Protein AF-A0A4P5ZEZ4-F1 (afdb_monomer)

Solvent-accessible surface area (backbone atoms only — not comparable to full-atom values): 6960 Å² tota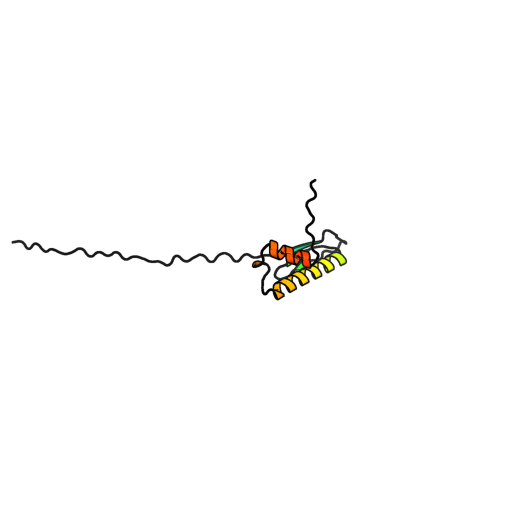l; per-residue (Å²): 140,80,85,86,80,86,74,85,81,84,84,83,80,80,80,81,80,71,80,78,78,74,75,80,75,79,81,68,82,46,70,48,79,46,74,38,86,48,72,74,85,54,90,42,77,51,76,58,98,50,33,38,35,39,36,12,27,74,67,56,34,51,55,51,51,54,43,53,50,54,49,50,52,55,31,52,76,70,74,44,54,73,54,75,51,52,74,66,60,46,47,55,48,35,46,74,66,66,49,74,79,78,74,82,72,91,123

Foldseek 3Di:
DDDPDDDDDDDPPPPPPDPPPDDPDPQDQAAAEAEAPDAPPDWDWDDDDRYIYTHHDPVRSVLVVVLVVQLVVVCVVVVHDPSRADPVNSVVSCVVSPNDDPDPDDD

Mean predicted aligned error: 13.83 Å

Secondary structure (DSSP, 8-state):
-------PPP-----------PPPPP-----EEEEE----S---EEE-SSEEEEE--HHHHHHHHHHHHHHHHHHHHTT--GGGS-HHHHHHHHHHTT-PPPP----

pLDDT: mean 75.07, std 15.63, range [37.03, 91.0]

Radius of gyration: 30.08 Å; Cα contacts (8 Å, |Δi|>4): 91; chains: 1; bounding box: 44×48×102 Å

Structure (mmCIF, N/CA/C/O backbone):
data_AF-A0A4P5ZEZ4-F1
#
_entry.id   AF-A0A4P5ZEZ4-F1
#
loop_
_atom_site.group_PDB
_atom_site.id
_atom_site.type_symbol
_atom_site.label_atom_id
_atom_site.label_alt_id
_atom_site.label_comp_id
_atom_site.label_asym_id
_atom_site.label_entity_id
_atom_site.label_seq_id
_atom_site.pdbx_PDB_ins_code
_atom_site.Cartn_x
_atom_site.Cartn_y
_atom_site.Cartn_z
_atom_site.occupancy
_atom_site.B_iso_or_equiv
_atom_site.auth_seq_id
_atom_site.auth_comp_id
_atom_site.auth_asym_id
_atom_site.auth_atom_id
_atom_site.pdbx_PDB_model_num
ATOM 1 N N . MET A 1 1 ? -23.997 27.007 88.292 1.00 43.00 1 MET A N 1
ATOM 2 C CA . MET A 1 1 ? -22.640 27.005 87.701 1.00 43.00 1 MET A CA 1
ATOM 3 C C . MET A 1 1 ? -22.320 25.536 87.471 1.00 43.00 1 MET A C 1
ATOM 5 O O . MET A 1 1 ? -22.304 24.824 88.453 1.00 43.00 1 MET A O 1
ATOM 9 N N . ILE A 1 2 ? -22.235 24.956 86.281 1.00 47.38 2 ILE A N 1
ATOM 10 C CA . ILE A 1 2 ? -21.859 25.416 84.943 1.00 47.38 2 ILE A CA 1
ATOM 11 C C . ILE A 1 2 ? -22.593 24.515 83.929 1.00 47.38 2 ILE A C 1
ATOM 13 O O . ILE A 1 2 ? -22.959 23.388 84.239 1.00 47.38 2 ILE A O 1
ATOM 17 N N . LEU A 1 3 ? -22.877 25.082 82.762 1.00 37.03 3 LEU A N 1
ATOM 18 C CA . LEU A 1 3 ? -23.671 24.540 81.666 1.00 37.03 3 LEU A CA 1
ATOM 19 C C . LEU A 1 3 ? -22.825 23.540 80.845 1.00 37.03 3 LEU A C 1
ATOM 21 O O . LEU A 1 3 ? -21.903 23.970 80.154 1.00 37.03 3 LEU A O 1
ATOM 25 N N . ASP A 1 4 ? -23.125 22.239 80.887 1.00 39.16 4 ASP A N 1
ATOM 26 C CA . ASP A 1 4 ? -22.525 21.248 79.976 1.00 39.16 4 ASP A CA 1
ATOM 27 C C . ASP A 1 4 ? -23.220 21.308 78.607 1.00 39.16 4 ASP A C 1
ATOM 29 O O . ASP A 1 4 ? -24.219 20.642 78.329 1.00 39.16 4 ASP A O 1
ATOM 33 N N . LEU A 1 5 ? -22.697 22.183 77.751 1.00 46.47 5 LEU A N 1
ATOM 34 C CA . LEU A 1 5 ? -23.130 22.365 76.372 1.00 46.47 5 LEU A CA 1
ATOM 35 C C . LEU A 1 5 ? -22.545 21.240 75.497 1.00 46.47 5 LEU A C 1
ATOM 37 O O . LEU A 1 5 ? -21.425 21.329 74.995 1.00 46.47 5 LEU A O 1
ATOM 41 N N . VAL A 1 6 ? -23.313 20.168 75.299 1.00 49.78 6 VAL A N 1
ATOM 42 C CA . VAL A 1 6 ? -23.039 19.139 74.285 1.00 49.78 6 VAL A CA 1
ATOM 43 C C . VAL A 1 6 ? -23.240 19.748 72.892 1.00 49.78 6 VAL A C 1
ATOM 45 O O . VAL A 1 6 ? -24.368 19.985 72.468 1.00 49.78 6 VAL A O 1
ATOM 48 N N . PHE A 1 7 ? -22.147 19.985 72.165 1.00 41.50 7 PHE A N 1
ATOM 49 C CA . PHE A 1 7 ? -22.167 20.324 70.738 1.00 41.50 7 PHE A CA 1
ATOM 50 C C . PHE A 1 7 ? -21.723 19.099 69.915 1.00 41.50 7 PHE A C 1
ATOM 52 O O . PHE A 1 7 ? -20.598 18.625 70.099 1.00 41.50 7 PHE A O 1
ATOM 59 N N . PRO A 1 8 ? -22.551 18.560 69.002 1.00 49.41 8 PRO A N 1
ATOM 60 C CA . PRO A 1 8 ? -22.122 17.499 68.097 1.00 49.41 8 PRO A CA 1
ATOM 61 C C . PRO A 1 8 ? -21.128 18.044 67.057 1.00 49.41 8 PRO A C 1
ATOM 63 O O . PRO A 1 8 ? -21.342 19.099 66.459 1.00 49.41 8 PRO A O 1
ATOM 66 N N . ARG A 1 9 ? -20.023 17.320 66.833 1.00 49.72 9 ARG A N 1
ATOM 67 C CA . ARG A 1 9 ? -19.022 17.656 65.805 1.00 49.72 9 ARG A CA 1
ATOM 68 C C . ARG A 1 9 ? -19.618 17.468 64.400 1.00 49.72 9 ARG A C 1
ATOM 70 O O . ARG A 1 9 ? -20.177 16.402 64.142 1.00 49.72 9 ARG A O 1
ATOM 77 N N . PRO A 1 10 ? -19.466 18.424 63.466 1.00 45.53 10 PRO A N 1
ATOM 78 C CA . PRO A 1 10 ? -19.886 18.219 62.086 1.00 45.53 10 PRO A CA 1
ATOM 79 C C . PRO A 1 10 ? -18.908 17.275 61.373 1.00 45.53 10 PRO A C 1
ATOM 81 O O . PRO A 1 10 ? -17.711 17.546 61.282 1.00 45.53 10 PRO A O 1
ATOM 84 N N . SER A 1 11 ? -19.423 16.161 60.852 1.00 50.31 11 SER A N 1
ATOM 85 C CA . SER A 1 11 ? -18.687 15.290 59.934 1.00 50.31 11 SER A CA 1
ATOM 86 C C . SER A 1 11 ? -18.708 15.914 58.536 1.00 50.31 11 SER A C 1
ATOM 88 O O . SER A 1 11 ? -19.680 15.770 57.798 1.00 50.31 11 SER A O 1
ATOM 90 N N . PHE A 1 12 ? -17.651 16.641 58.172 1.00 53.88 12 PHE A N 1
ATOM 91 C CA . PHE A 1 12 ? -17.403 17.048 56.788 1.00 53.88 12 PHE A CA 1
ATOM 92 C C . PHE A 1 12 ? -16.517 16.000 56.110 1.00 53.88 12 PHE A C 1
ATOM 94 O O . PHE A 1 12 ? -15.301 16.146 56.026 1.00 53.88 12 PHE A O 1
ATOM 101 N N . ALA A 1 13 ? -17.136 14.936 55.602 1.00 55.62 13 ALA A N 1
ATOM 102 C CA . ALA A 1 13 ? -16.523 14.089 54.586 1.00 55.62 13 ALA A CA 1
ATOM 103 C C . ALA A 1 13 ? -17.006 14.573 53.211 1.00 55.62 13 ALA A C 1
ATOM 105 O O . ALA A 1 13 ? -18.006 14.100 52.676 1.00 55.62 13 ALA A O 1
ATOM 106 N N . HIS A 1 14 ? -16.316 15.568 52.650 1.00 52.12 14 HIS A N 1
ATOM 107 C CA . HIS A 1 14 ? -16.504 15.959 51.256 1.00 52.12 14 HIS A CA 1
ATOM 108 C C . HIS A 1 14 ? -15.773 14.929 50.387 1.00 52.12 14 HIS A C 1
ATOM 110 O O . HIS A 1 14 ? -14.555 14.977 50.220 1.00 52.12 14 HIS A O 1
ATOM 116 N N . MET A 1 15 ? -16.509 13.939 49.889 1.00 48.38 15 MET A N 1
ATOM 117 C CA . MET A 1 15 ? -15.969 12.925 48.991 1.00 48.38 15 MET A CA 1
ATOM 118 C C . MET A 1 15 ? -15.782 13.564 47.606 1.00 48.38 15 MET A C 1
ATOM 120 O O . MET A 1 15 ? -16.719 13.674 46.820 1.00 48.38 15 MET A O 1
ATOM 124 N N . SER A 1 16 ? -14.568 14.054 47.335 1.00 56.66 16 SER A N 1
ATOM 125 C CA . SER A 1 16 ? -14.165 14.558 46.017 1.00 56.66 16 SER A CA 1
ATOM 126 C C . SER A 1 16 ? -14.108 13.398 45.027 1.00 56.66 16 SER A C 1
ATOM 128 O O . SER A 1 16 ? -13.101 12.701 44.910 1.00 56.66 16 SER A O 1
ATOM 130 N N . ASN A 1 17 ? -15.203 13.179 44.303 1.00 59.69 17 ASN A N 1
ATOM 131 C CA . ASN A 1 17 ? -15.225 12.279 43.160 1.00 59.69 17 ASN A CA 1
ATOM 132 C C . ASN A 1 17 ? -14.778 13.067 41.922 1.00 59.69 17 ASN A C 1
ATOM 134 O O . ASN A 1 17 ? -15.582 13.493 41.097 1.00 59.69 17 ASN A O 1
ATOM 138 N N . SER A 1 18 ? -13.473 13.320 41.820 1.00 53.19 18 SER A N 1
ATOM 139 C CA . SER A 1 18 ? -12.895 13.857 40.587 1.00 53.19 18 SER A CA 1
ATOM 140 C C . SER A 1 18 ? -12.942 12.763 39.508 1.00 53.19 18 SER A C 1
ATOM 142 O O . SER A 1 18 ? -12.319 11.714 39.705 1.00 53.19 18 SER A O 1
ATOM 144 N N . PRO A 1 19 ? -13.648 12.950 38.374 1.00 56.66 19 PRO A N 1
ATOM 145 C CA . PRO A 1 19 ? -13.612 11.987 37.283 1.00 56.66 19 PRO A CA 1
ATOM 146 C C . PRO A 1 19 ? -12.178 11.923 36.760 1.00 56.66 19 PRO A C 1
ATOM 148 O O . PRO A 1 19 ? -11.612 12.905 36.274 1.00 56.66 19 PRO A O 1
ATOM 151 N N . ARG A 1 20 ? -11.559 10.755 36.922 1.00 56.94 20 ARG A N 1
ATOM 152 C CA . ARG A 1 20 ? -10.207 10.462 36.454 1.00 56.94 20 ARG A CA 1
ATOM 153 C C . ARG A 1 20 ? -10.235 10.595 34.925 1.00 56.94 20 ARG A C 1
ATOM 155 O O . ARG A 1 20 ? -10.756 9.710 34.256 1.00 56.94 20 ARG A O 1
ATOM 162 N N . LYS A 1 21 ? -9.753 11.720 34.374 1.00 55.91 21 LYS A N 1
ATOM 163 C CA . LYS A 1 21 ? -9.633 11.922 32.920 1.00 55.91 21 LYS A CA 1
ATOM 164 C C . LYS A 1 21 ? -8.792 10.778 32.355 1.00 55.91 21 LYS A C 1
ATOM 166 O O . LYS A 1 21 ? -7.582 10.734 32.575 1.00 55.91 21 LYS A O 1
ATOM 171 N N . THR A 1 22 ? -9.435 9.840 31.669 1.00 57.75 22 THR A N 1
ATOM 172 C CA . THR A 1 22 ? -8.756 8.838 30.855 1.00 57.75 22 THR A CA 1
ATOM 173 C C . THR A 1 22 ? -7.986 9.594 29.779 1.00 57.75 22 THR A C 1
ATOM 175 O O . THR A 1 22 ? -8.538 10.428 29.060 1.00 57.75 22 THR A O 1
ATOM 178 N N . LYS A 1 23 ? -6.666 9.399 29.743 1.00 61.06 23 LYS A N 1
ATOM 179 C CA . LYS A 1 23 ? -5.826 9.991 28.702 1.00 61.06 23 LYS A CA 1
ATOM 180 C C . LYS A 1 23 ? -6.316 9.430 27.360 1.00 61.06 23 LYS A C 1
ATOM 182 O O . LYS A 1 23 ? -6.514 8.219 27.285 1.00 61.06 23 LYS A O 1
ATOM 187 N N . PRO A 1 24 ? -6.558 10.259 26.332 1.00 57.62 24 PRO A N 1
ATOM 188 C CA . PRO A 1 24 ? -6.866 9.732 25.014 1.00 57.62 24 PRO A CA 1
ATOM 189 C C . PRO A 1 24 ? -5.659 8.919 24.540 1.00 57.62 24 PRO A C 1
ATOM 191 O O . PRO A 1 24 ? -4.540 9.435 24.507 1.00 57.62 24 PRO A O 1
ATOM 194 N N . GLU A 1 25 ? -5.885 7.644 24.230 1.00 64.44 25 GLU A N 1
ATOM 195 C CA . GLU A 1 25 ? -4.863 6.775 23.651 1.00 64.44 25 GLU A CA 1
ATOM 196 C C . GLU A 1 25 ? -4.314 7.433 22.372 1.00 64.44 25 GLU A C 1
ATOM 198 O O . GLU A 1 25 ? -5.096 7.950 21.560 1.00 64.44 25 GLU A O 1
ATOM 203 N N . PRO A 1 26 ? -2.983 7.471 22.180 1.00 59.69 26 PRO A N 1
ATOM 204 C CA . PRO A 1 26 ? -2.399 8.055 20.985 1.00 59.69 26 PRO A CA 1
ATOM 205 C C . PRO A 1 26 ? -2.907 7.287 19.762 1.00 59.69 26 PRO A C 1
ATOM 207 O O . PRO A 1 26 ? -2.738 6.072 19.661 1.00 59.69 26 PRO A O 1
ATOM 210 N N . ARG A 1 27 ? -3.545 8.001 18.825 1.00 61.69 27 ARG A N 1
ATOM 211 C CA . ARG A 1 27 ? -3.986 7.423 17.550 1.00 61.69 27 ARG A CA 1
ATOM 212 C C . ARG A 1 27 ? -2.765 6.825 16.852 1.00 61.69 27 ARG A C 1
ATOM 214 O O . ARG A 1 27 ? -1.828 7.555 16.519 1.00 61.69 27 ARG A O 1
ATOM 221 N N . LYS A 1 28 ? -2.757 5.502 16.684 1.00 67.31 28 LYS A N 1
ATOM 222 C CA . LYS A 1 28 ? -1.697 4.789 15.969 1.00 67.31 28 LYS A CA 1
ATOM 223 C C . LYS A 1 28 ? -1.697 5.295 14.529 1.00 67.31 28 LYS A C 1
ATOM 225 O O . LYS A 1 28 ? -2.747 5.336 13.909 1.00 67.31 28 LYS A O 1
ATOM 230 N N . LYS A 1 29 ? -0.540 5.711 14.019 1.00 72.06 29 LYS A N 1
ATOM 231 C CA . LYS A 1 29 ? -0.362 6.032 12.598 1.00 72.06 29 LYS A CA 1
ATOM 232 C C . LYS A 1 29 ? 0.301 4.832 11.939 1.00 72.06 29 LYS A C 1
ATOM 234 O O . LYS A 1 29 ? 1.342 4.391 12.422 1.00 72.06 29 LYS A O 1
ATOM 239 N N . ALA A 1 30 ? -0.287 4.319 10.867 1.00 80.44 30 ALA A N 1
ATOM 240 C CA . ALA A 1 30 ? 0.293 3.249 10.064 1.00 80.44 30 ALA A CA 1
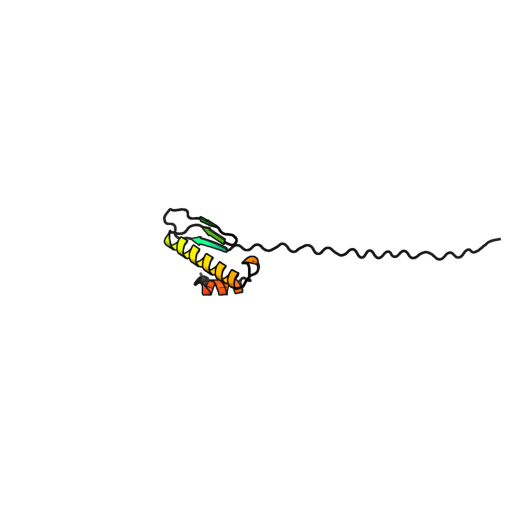ATOM 241 C C . ALA A 1 30 ? 0.640 3.786 8.674 1.00 80.44 30 ALA A C 1
ATOM 243 O O . ALA A 1 30 ? -0.140 4.527 8.083 1.00 80.44 30 ALA A O 1
ATOM 244 N N . VAL A 1 31 ? 1.814 3.418 8.159 1.00 83.88 31 VAL A N 1
ATOM 245 C CA . VAL A 1 31 ? 2.272 3.792 6.815 1.00 83.88 31 VAL A CA 1
ATOM 246 C C . VAL A 1 31 ? 2.867 2.560 6.149 1.00 83.88 31 VAL A C 1
ATOM 248 O O . VAL A 1 31 ? 3.703 1.879 6.740 1.00 83.88 31 VAL A O 1
ATOM 251 N N . MET A 1 32 ? 2.453 2.284 4.915 1.00 86.38 32 MET A N 1
ATOM 252 C CA . MET A 1 32 ? 3.018 1.225 4.087 1.00 86.38 32 MET A CA 1
ATOM 253 C C . MET A 1 32 ? 4.219 1.752 3.298 1.00 86.38 32 MET A C 1
ATOM 255 O O . MET A 1 32 ? 4.092 2.680 2.503 1.00 86.38 32 MET A O 1
ATOM 259 N N . LEU A 1 33 ? 5.388 1.150 3.493 1.00 87.38 33 LEU A N 1
ATOM 260 C CA . LEU A 1 33 ? 6.605 1.518 2.775 1.00 87.38 33 LEU A CA 1
ATOM 261 C C . LEU A 1 33 ? 6.913 0.474 1.696 1.00 87.38 33 LEU A C 1
ATOM 263 O O . LEU A 1 33 ? 7.050 -0.707 2.006 1.00 87.38 33 LEU A O 1
ATOM 267 N N . GLY A 1 34 ? 7.049 0.907 0.445 1.00 86.19 34 GLY A N 1
ATOM 268 C CA . GLY A 1 34 ? 7.564 0.093 -0.653 1.00 86.19 34 GLY A CA 1
ATOM 269 C C . GLY A 1 34 ? 8.932 0.597 -1.095 1.00 86.19 34 GLY A C 1
ATOM 270 O O . GLY A 1 34 ? 9.114 1.788 -1.348 1.00 86.19 34 GLY A O 1
ATOM 271 N N . VAL A 1 35 ? 9.901 -0.310 -1.173 1.00 87.25 35 VAL A N 1
ATOM 272 C CA . VAL A 1 35 ? 11.266 0.002 -1.600 1.00 87.25 35 VAL A CA 1
ATOM 273 C C . VAL A 1 35 ? 11.587 -0.832 -2.830 1.00 87.25 35 VAL A C 1
ATOM 275 O O . VAL A 1 35 ? 11.622 -2.059 -2.759 1.00 87.25 35 VAL A O 1
ATOM 278 N N . GLY A 1 36 ? 11.818 -0.163 -3.956 1.00 85.44 36 GLY A N 1
ATOM 279 C CA . GLY A 1 36 ? 12.309 -0.810 -5.165 1.00 85.44 36 GLY A CA 1
ATOM 280 C C . GLY A 1 36 ? 13.814 -1.015 -5.053 1.00 85.44 36 GLY A C 1
ATOM 281 O O . GLY A 1 36 ? 14.566 -0.042 -4.978 1.00 85.44 36 GLY A O 1
ATOM 282 N N . LEU A 1 37 ? 14.241 -2.277 -4.998 1.00 85.25 37 LEU A N 1
ATOM 283 C CA . LEU A 1 37 ? 15.656 -2.654 -4.913 1.00 85.25 37 LEU A CA 1
ATOM 284 C C . LEU A 1 37 ? 16.338 -2.704 -6.286 1.00 85.25 37 LEU A C 1
ATOM 286 O O . LEU A 1 37 ? 17.565 -2.726 -6.352 1.00 85.25 37 LEU A O 1
ATOM 290 N N . ASP A 1 38 ? 15.566 -2.699 -7.374 1.00 82.75 38 ASP A N 1
ATOM 291 C CA . ASP A 1 38 ? 16.106 -2.507 -8.711 1.00 82.75 38 ASP A CA 1
ATOM 292 C C . ASP A 1 38 ? 16.255 -1.004 -8.990 1.00 82.75 38 ASP A C 1
ATOM 294 O O . ASP A 1 38 ? 15.371 -0.193 -8.726 1.00 82.75 38 ASP A O 1
ATOM 298 N N . SER A 1 39 ? 17.422 -0.593 -9.472 1.00 76.31 39 SER A N 1
ATOM 299 C CA . SER A 1 39 ? 17.686 0.804 -9.810 1.00 76.31 39 SER A CA 1
ATOM 300 C C . SER A 1 39 ? 18.178 0.862 -11.242 1.00 76.31 39 SER A C 1
ATOM 302 O O . SER A 1 39 ? 19.182 0.247 -11.585 1.00 76.31 39 SER A O 1
ATOM 304 N N . ASP A 1 40 ? 17.468 1.616 -12.074 1.00 80.56 40 ASP A N 1
ATOM 305 C CA . ASP A 1 40 ? 17.864 1.944 -13.446 1.00 80.56 40 ASP A CA 1
ATOM 306 C C . ASP A 1 40 ? 18.695 3.240 -13.508 1.00 80.56 40 ASP A C 1
ATOM 308 O O . ASP A 1 40 ? 18.910 3.798 -14.580 1.00 80.56 40 ASP A O 1
ATOM 312 N N . GLY A 1 41 ? 19.151 3.746 -12.356 1.00 77.44 41 GLY A N 1
ATOM 313 C CA . GLY A 1 41 ? 19.850 5.026 -12.242 1.00 77.44 41 GLY A CA 1
ATOM 314 C C . GLY A 1 41 ? 18.924 6.230 -12.045 1.00 77.44 41 GLY A C 1
ATOM 315 O O . GLY A 1 41 ? 19.415 7.339 -11.828 1.00 77.44 41 GLY A O 1
ATOM 316 N N . HIS A 1 42 ? 17.599 6.043 -12.044 1.00 81.75 42 HIS A N 1
ATOM 317 C CA . HIS A 1 42 ? 16.645 7.114 -11.768 1.00 81.75 42 HIS A CA 1
ATOM 318 C C . HIS A 1 42 ? 16.057 7.016 -10.359 1.00 81.75 42 HIS A C 1
ATOM 320 O O . HIS A 1 42 ? 15.572 5.977 -9.915 1.00 81.75 42 HIS A O 1
ATOM 326 N N . LYS A 1 43 ? 16.035 8.150 -9.651 1.00 79.38 43 LYS A N 1
ATOM 327 C CA . LYS A 1 43 ? 15.376 8.255 -8.348 1.00 79.38 43 LYS A CA 1
ATOM 328 C C . LYS A 1 43 ? 13.884 8.514 -8.547 1.00 79.38 43 LYS A C 1
ATOM 330 O O . LYS A 1 43 ? 13.496 9.611 -8.941 1.00 79.38 43 LYS A O 1
ATOM 335 N N . ARG A 1 44 ? 13.053 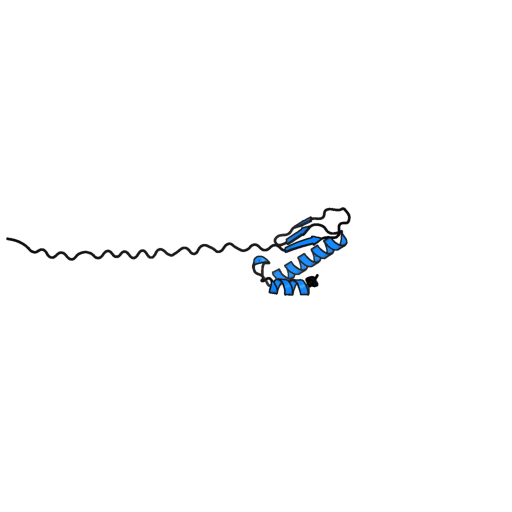7.521 -8.231 1.00 84.19 44 ARG A N 1
ATOM 336 C CA . ARG A 1 44 ? 11.587 7.647 -8.210 1.00 84.19 44 ARG A CA 1
ATOM 337 C C . ARG A 1 44 ? 11.083 7.649 -6.777 1.00 84.19 44 ARG A C 1
ATOM 339 O O . ARG A 1 44 ? 11.546 6.860 -5.956 1.00 84.19 44 ARG A O 1
ATOM 346 N N . VAL A 1 45 ? 10.172 8.562 -6.464 1.00 87.56 45 VAL A N 1
ATOM 347 C CA . VAL A 1 45 ? 9.550 8.664 -5.141 1.00 87.56 45 VAL A CA 1
ATOM 348 C C . VAL A 1 45 ? 8.080 9.002 -5.335 1.00 87.56 45 VAL A C 1
ATOM 350 O O . VAL A 1 45 ? 7.769 10.003 -5.973 1.00 87.56 45 VAL A O 1
ATOM 353 N N . THR A 1 46 ? 7.204 8.187 -4.755 1.00 88.56 46 THR A N 1
ATOM 354 C CA . THR A 1 46 ? 5.750 8.371 -4.798 1.00 88.56 46 THR A CA 1
ATOM 355 C C . THR A 1 46 ? 5.207 8.249 -3.382 1.00 88.56 46 THR A C 1
ATOM 357 O O . THR A 1 46 ? 5.335 7.203 -2.756 1.00 88.56 46 THR A O 1
ATOM 360 N N . THR A 1 47 ? 4.615 9.311 -2.842 1.00 87.75 47 THR A N 1
ATOM 361 C CA . THR A 1 47 ? 4.050 9.325 -1.481 1.00 87.75 47 THR A CA 1
ATOM 362 C C . THR A 1 47 ? 2.547 9.548 -1.519 1.00 87.75 47 THR A C 1
ATOM 364 O O . THR A 1 47 ? 2.055 10.318 -2.339 1.00 87.75 47 THR A O 1
ATOM 367 N N . GLY A 1 48 ? 1.830 8.912 -0.600 1.00 83.75 48 GLY A N 1
ATOM 368 C CA . GLY A 1 48 ? 0.395 9.076 -0.398 1.00 83.75 48 GLY A CA 1
ATOM 369 C C . GLY A 1 48 ? 0.046 9.217 1.081 1.00 83.75 48 GLY A C 1
ATOM 370 O O . GLY A 1 48 ? 0.926 9.312 1.932 1.00 83.75 48 GLY A O 1
ATOM 371 N N . GLU A 1 49 ? -1.250 9.223 1.399 1.00 81.06 49 GLU A N 1
ATOM 372 C CA . GLU A 1 49 ? -1.728 9.457 2.771 1.00 81.06 49 GLU A CA 1
ATOM 373 C C . GLU A 1 49 ? -1.255 8.377 3.758 1.00 81.06 49 GLU A C 1
ATOM 375 O O . GLU A 1 49 ? -0.853 8.690 4.875 1.00 81.06 49 GLU A O 1
ATOM 380 N N . ASN A 1 50 ? -1.256 7.112 3.325 1.00 84.38 50 ASN A N 1
ATOM 381 C CA . ASN A 1 50 ? -0.888 5.954 4.147 1.00 84.38 50 ASN A CA 1
ATOM 382 C C . ASN A 1 50 ? 0.225 5.110 3.509 1.00 84.38 50 ASN A C 1
ATOM 384 O O . ASN A 1 50 ? 0.390 3.940 3.853 1.00 84.38 50 ASN A O 1
ATOM 388 N N . PHE A 1 51 ? 0.980 5.665 2.555 1.00 88.81 51 PHE A N 1
ATOM 389 C CA . PHE A 1 51 ? 2.060 4.931 1.901 1.00 88.81 51 PHE A CA 1
ATOM 390 C C . PHE A 1 51 ? 3.198 5.816 1.394 1.00 88.81 51 PHE A C 1
ATOM 392 O O . PHE A 1 51 ? 3.016 6.993 1.094 1.00 88.81 51 PHE A O 1
ATOM 399 N N . ALA A 1 52 ? 4.369 5.213 1.226 1.00 89.62 52 ALA A N 1
ATOM 400 C CA . ALA A 1 52 ? 5.505 5.804 0.540 1.00 89.62 52 ALA A CA 1
ATOM 401 C C . ALA A 1 52 ? 6.205 4.734 -0.303 1.00 89.62 52 ALA A C 1
ATOM 403 O O . ALA A 1 52 ? 6.482 3.643 0.180 1.00 89.62 52 ALA A O 1
ATOM 404 N N . LEU A 1 53 ? 6.492 5.048 -1.560 1.00 90.06 53 LEU A N 1
ATOM 405 C CA . LEU A 1 53 ? 7.225 4.217 -2.504 1.00 90.06 53 LEU A CA 1
ATOM 406 C C . LEU A 1 53 ? 8.515 4.929 -2.882 1.00 90.06 53 LEU A C 1
ATOM 408 O O . LEU A 1 53 ? 8.487 6.087 -3.302 1.00 90.06 53 LEU A O 1
ATOM 412 N N . VAL A 1 54 ? 9.643 4.247 -2.735 1.00 89.44 54 VAL A N 1
ATOM 413 C CA . VAL A 1 54 ? 10.969 4.818 -2.978 1.00 89.44 54 VAL A CA 1
ATOM 414 C C . VAL A 1 54 ? 11.781 3.867 -3.843 1.00 89.44 54 VAL A C 1
ATOM 416 O O . VAL A 1 54 ? 11.911 2.688 -3.530 1.00 89.44 54 VAL A O 1
ATOM 419 N N . GLY A 1 55 ? 12.370 4.395 -4.910 1.00 87.88 55 GLY A N 1
ATOM 420 C CA . GLY A 1 55 ? 13.199 3.624 -5.829 1.00 87.88 55 GLY A CA 1
ATOM 421 C C . GLY A 1 55 ? 12.387 2.733 -6.765 1.00 87.88 55 GLY A C 1
ATOM 422 O O . GLY A 1 55 ? 11.171 2.897 -6.919 1.00 87.88 55 GLY A O 1
ATOM 423 N N . GLY A 1 56 ? 13.093 1.809 -7.404 1.00 86.31 56 GLY A N 1
ATOM 424 C CA . GLY A 1 56 ? 12.566 0.952 -8.453 1.00 86.31 56 GLY A CA 1
ATOM 425 C C . GLY A 1 56 ? 12.946 1.434 -9.851 1.00 86.31 56 GLY A C 1
ATOM 426 O O . GLY A 1 56 ? 12.937 2.644 -10.129 1.00 86.31 56 GLY A O 1
ATOM 427 N N . SER A 1 57 ? 13.203 0.491 -10.759 1.00 87.94 57 SER A N 1
ATOM 428 C CA . SER A 1 57 ? 13.141 0.765 -12.198 1.00 87.94 57 SER A CA 1
ATOM 429 C C . SER A 1 57 ? 11.734 1.244 -12.575 1.00 87.94 57 SER A C 1
ATOM 431 O O . SER A 1 57 ? 10.799 1.132 -11.780 1.00 87.94 57 SER A O 1
ATOM 433 N N . LYS A 1 58 ? 11.550 1.809 -13.775 1.00 86.75 58 LYS A N 1
ATOM 434 C CA . LYS A 1 58 ? 10.224 2.288 -14.207 1.00 86.75 58 LYS A CA 1
ATOM 435 C C . LYS A 1 58 ? 9.134 1.220 -14.034 1.00 86.75 58 LYS A C 1
ATOM 437 O O . LYS A 1 58 ? 8.107 1.507 -13.427 1.00 86.75 58 LYS A O 1
ATOM 442 N N . ASP A 1 59 ? 9.395 0.009 -14.517 1.00 87.62 59 ASP A N 1
ATOM 443 C CA . ASP A 1 59 ? 8.435 -1.096 -14.494 1.00 87.62 59 ASP A CA 1
ATOM 444 C C . ASP A 1 59 ? 8.121 -1.535 -13.054 1.00 87.62 59 ASP A C 1
ATOM 446 O O . ASP A 1 59 ? 6.962 -1.568 -12.643 1.00 87.62 59 ASP A O 1
ATOM 450 N N . THR A 1 60 ? 9.150 -1.735 -12.224 1.00 87.56 60 THR A N 1
ATOM 451 C CA . THR A 1 60 ? 8.965 -2.104 -10.812 1.00 87.56 60 THR A CA 1
ATOM 452 C C . THR A 1 60 ? 8.257 -1.011 -10.014 1.00 87.56 60 THR A C 1
ATOM 454 O O . THR A 1 60 ? 7.401 -1.303 -9.178 1.00 87.56 60 THR A O 1
ATOM 457 N N . HIS A 1 61 ? 8.570 0.260 -10.268 1.00 88.12 61 HIS A N 1
ATOM 458 C CA . HIS A 1 61 ? 7.912 1.381 -9.606 1.00 88.12 61 HIS A CA 1
ATOM 459 C C . HIS A 1 61 ? 6.423 1.469 -9.968 1.00 88.12 61 HIS A C 1
ATOM 461 O O . HIS A 1 61 ? 5.584 1.693 -9.089 1.00 88.12 61 HIS A O 1
ATOM 467 N N . GLU A 1 62 ? 6.084 1.261 -11.241 1.00 89.00 62 GLU A N 1
ATOM 468 C CA . GLU A 1 62 ? 4.698 1.211 -11.716 1.00 89.00 62 GLU A CA 1
ATOM 469 C C . GLU A 1 62 ? 3.943 0.032 -11.084 1.00 89.00 62 GLU A C 1
ATOM 471 O O . GLU A 1 62 ? 2.874 0.239 -10.506 1.00 89.00 62 GLU A O 1
ATOM 476 N N . GLN A 1 63 ? 4.538 -1.166 -11.053 1.00 89.19 63 GLN A N 1
ATOM 477 C CA . GLN A 1 63 ? 3.947 -2.335 -10.389 1.00 89.19 63 GLN A CA 1
ATOM 478 C C . GLN A 1 63 ? 3.730 -2.118 -8.882 1.00 89.19 63 GLN A C 1
ATOM 480 O O . GLN A 1 63 ? 2.699 -2.516 -8.332 1.00 89.19 63 GLN A O 1
ATOM 485 N N . MET A 1 64 ? 4.686 -1.491 -8.184 1.00 89.19 64 MET A N 1
ATOM 486 C CA . MET A 1 64 ? 4.520 -1.140 -6.769 1.00 89.19 64 MET A CA 1
ATOM 487 C C . MET A 1 64 ? 3.362 -0.161 -6.580 1.00 89.19 64 MET A C 1
ATOM 489 O O . MET A 1 64 ? 2.531 -0.357 -5.694 1.00 89.19 64 MET A O 1
ATOM 493 N N . THR A 1 65 ? 3.278 0.862 -7.428 1.00 90.12 65 THR A N 1
ATOM 494 C CA . THR A 1 65 ? 2.217 1.875 -7.371 1.00 90.12 65 THR A CA 1
ATOM 495 C C . THR A 1 65 ? 0.843 1.245 -7.567 1.00 90.12 65 THR A C 1
ATOM 497 O O . THR A 1 65 ? -0.060 1.477 -6.763 1.00 90.12 65 THR A O 1
ATOM 500 N N . GLU A 1 66 ? 0.699 0.374 -8.565 1.00 91.00 66 GLU A N 1
ATOM 501 C CA . GLU A 1 66 ? -0.546 -0.346 -8.827 1.00 91.00 66 GLU A CA 1
ATOM 502 C C . GLU A 1 66 ? -0.981 -1.198 -7.621 1.00 91.00 66 GLU A C 1
ATOM 504 O O . 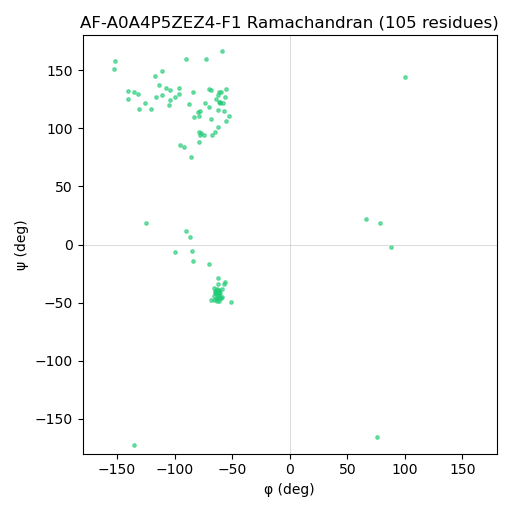GLU A 1 66 ? -2.142 -1.153 -7.207 1.00 91.00 66 GLU A O 1
ATOM 509 N N . LYS A 1 67 ? -0.053 -1.942 -7.003 1.00 90.19 67 LYS A N 1
ATOM 510 C CA . LYS A 1 67 ? -0.356 -2.765 -5.819 1.00 90.19 67 LYS A CA 1
ATOM 511 C C . LYS A 1 67 ? -0.813 -1.921 -4.637 1.00 90.19 67 LYS A C 1
ATOM 513 O O . LYS A 1 67 ? -1.773 -2.284 -3.961 1.00 90.19 67 LYS A O 1
ATOM 518 N N . VAL A 1 68 ? -0.158 -0.789 -4.397 1.00 88.81 68 VAL A N 1
ATOM 519 C CA . VAL A 1 68 ? -0.522 0.116 -3.303 1.00 88.81 68 VAL A CA 1
ATOM 520 C C . VAL A 1 68 ? -1.906 0.727 -3.502 1.00 88.81 68 VAL A C 1
ATOM 522 O O . VAL A 1 68 ? -2.674 0.823 -2.541 1.00 88.81 68 VAL A O 1
ATOM 525 N N . ILE A 1 69 ? -2.252 1.100 -4.735 1.00 89.62 69 ILE A N 1
ATOM 526 C CA . ILE A 1 69 ? -3.593 1.593 -5.064 1.00 89.62 69 ILE A CA 1
ATOM 527 C C . ILE A 1 69 ? -4.634 0.507 -4.772 1.00 89.62 69 ILE A C 1
ATOM 529 O O . ILE A 1 69 ? -5.572 0.767 -4.022 1.00 89.62 69 ILE A O 1
ATOM 533 N N . LYS A 1 70 ? -4.417 -0.730 -5.237 1.00 91.00 70 LYS A N 1
ATOM 534 C CA . LYS A 1 70 ? -5.332 -1.859 -4.983 1.00 91.00 70 LYS A CA 1
ATOM 535 C C . LYS A 1 70 ? -5.527 -2.152 -3.494 1.00 91.00 70 LYS A C 1
ATOM 537 O O . LYS A 1 70 ? -6.633 -2.476 -3.068 1.00 91.00 70 LYS A O 1
ATOM 542 N N . ILE A 1 71 ? -4.472 -2.035 -2.684 1.00 88.88 71 ILE A N 1
ATOM 543 C CA . ILE A 1 71 ? -4.575 -2.189 -1.224 1.00 88.88 71 ILE A CA 1
ATOM 544 C C . ILE A 1 71 ? -5.475 -1.097 -0.644 1.00 88.88 71 ILE A C 1
ATOM 546 O O . ILE A 1 71 ? -6.400 -1.410 0.104 1.00 88.88 71 ILE A O 1
ATOM 550 N N . ASN A 1 72 ? -5.253 0.167 -1.013 1.00 87.31 72 ASN A N 1
ATOM 551 C CA . ASN A 1 72 ? -6.095 1.270 -0.546 1.00 87.31 72 ASN A CA 1
ATOM 552 C C . ASN A 1 72 ? -7.554 1.119 -0.994 1.00 87.31 72 ASN A C 1
ATOM 554 O O . ASN A 1 72 ? -8.451 1.381 -0.200 1.00 87.31 72 ASN A O 1
ATOM 558 N N . GLU A 1 73 ? -7.809 0.651 -2.216 1.00 89.75 73 GLU A N 1
ATOM 559 C CA . GLU A 1 73 ? -9.165 0.363 -2.695 1.00 89.75 73 GLU A CA 1
ATOM 560 C C . GLU A 1 73 ? -9.850 -0.720 -1.854 1.00 89.75 73 GLU A C 1
ATOM 562 O O . GLU A 1 73 ? -11.003 -0.550 -1.460 1.00 89.75 73 GLU A O 1
ATOM 567 N N . GLN A 1 74 ? -9.148 -1.808 -1.512 1.00 88.94 74 GLN A N 1
ATOM 568 C CA . GLN A 1 74 ? -9.701 -2.854 -0.644 1.00 88.94 74 GLN A CA 1
ATOM 569 C C . GLN A 1 74 ? -9.965 -2.358 0.782 1.00 88.94 74 GLN A C 1
ATOM 571 O O . GLN A 1 74 ? -10.968 -2.741 1.388 1.00 88.94 74 GLN A O 1
ATOM 576 N N . LEU A 1 75 ? -9.088 -1.506 1.316 1.00 87.31 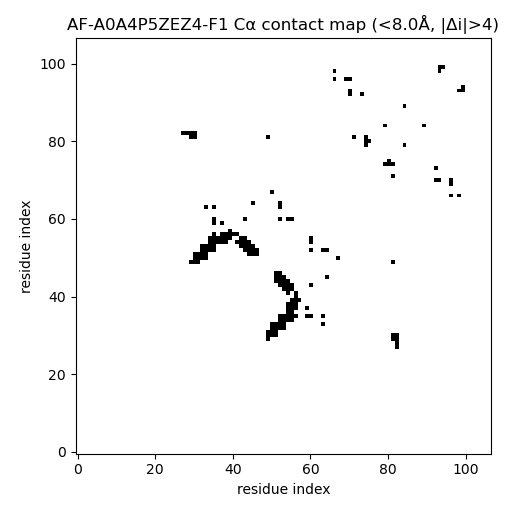75 LEU A N 1
ATOM 577 C CA . LEU A 1 75 ? -9.273 -0.866 2.618 1.00 87.31 75 LEU A CA 1
ATOM 578 C C . LEU A 1 75 ? -10.488 0.067 2.612 1.00 87.31 75 LEU A C 1
ATOM 580 O O . LEU A 1 75 ? -11.358 -0.041 3.478 1.00 87.31 75 LEU A O 1
ATOM 584 N N . HIS A 1 76 ? -10.603 0.901 1.580 1.00 86.88 76 HIS A N 1
ATOM 585 C CA . HIS A 1 76 ? -11.723 1.816 1.398 1.00 86.88 76 HIS A CA 1
ATOM 586 C C . HIS A 1 76 ? -13.047 1.067 1.189 1.00 86.88 76 HIS A C 1
ATOM 588 O O . HIS A 1 76 ? -14.055 1.425 1.791 1.00 86.88 76 HIS A O 1
ATOM 594 N N . ALA A 1 77 ? -13.051 -0.026 0.418 1.00 88.25 77 ALA A N 1
ATOM 595 C CA . ALA A 1 77 ? -14.222 -0.888 0.238 1.00 88.25 77 ALA A CA 1
ATOM 596 C C . ALA A 1 77 ? -14.691 -1.537 1.553 1.00 88.25 77 ALA A C 1
ATOM 598 O O . ALA A 1 77 ? -15.877 -1.808 1.726 1.00 88.25 77 ALA A O 1
ATOM 599 N N . LYS A 1 78 ? -13.769 -1.770 2.494 1.00 85.25 78 LYS A N 1
ATOM 600 C CA . LYS A 1 78 ? -14.068 -2.244 3.853 1.00 85.25 78 LYS A CA 1
ATOM 601 C C . LYS A 1 78 ? -14.427 -1.110 4.823 1.00 85.25 78 LYS A C 1
ATOM 603 O O . LYS A 1 78 ? -14.781 -1.403 5.961 1.00 85.25 78 LYS A O 1
ATOM 608 N N . GLY A 1 79 ? -14.318 0.152 4.401 1.00 84.94 79 GLY A N 1
ATOM 609 C CA . GLY A 1 79 ? -14.533 1.327 5.245 1.00 84.94 79 GLY A CA 1
ATOM 610 C C . GLY A 1 79 ? -13.496 1.489 6.360 1.00 84.94 79 GLY A C 1
ATOM 611 O O . GLY A 1 79 ? -13.798 2.134 7.358 1.00 84.94 79 GLY A O 1
ATOM 612 N N . LYS A 1 80 ? -12.306 0.885 6.216 1.00 84.94 80 LYS A N 1
ATOM 613 C CA . LYS A 1 80 ? -11.227 0.944 7.212 1.00 84.94 80 LYS A CA 1
ATOM 614 C C . LYS A 1 80 ? -10.045 1.758 6.697 1.00 84.94 80 LYS A C 1
ATOM 616 O O . LYS A 1 80 ? -9.734 1.741 5.506 1.00 84.94 80 LYS A O 1
ATOM 621 N N . ARG A 1 81 ? -9.326 2.407 7.609 1.00 84.88 81 ARG A N 1
ATOM 622 C CA . ARG A 1 81 ? -8.010 3.008 7.337 1.00 84.88 81 ARG A CA 1
ATOM 623 C C . ARG A 1 81 ? -6.894 2.001 7.616 1.00 84.88 81 ARG A C 1
ATOM 625 O O . ARG A 1 81 ? -7.076 1.074 8.398 1.00 84.88 81 ARG A O 1
ATOM 632 N N . LEU A 1 82 ? -5.708 2.213 7.038 1.00 84.19 82 LEU A N 1
ATOM 633 C CA . LEU A 1 82 ? -4.540 1.346 7.276 1.00 84.19 82 LEU A CA 1
ATOM 634 C C . LEU A 1 82 ? -4.180 1.242 8.773 1.00 84.19 82 LEU A C 1
ATOM 636 O O . LEU A 1 82 ? -3.737 0.200 9.235 1.00 84.19 82 LEU A O 1
ATOM 640 N N . GLU A 1 83 ? -4.411 2.311 9.538 1.00 82.44 83 GLU A N 1
ATOM 641 C CA . GLU A 1 83 ? -4.205 2.365 10.993 1.00 82.44 83 GLU A CA 1
ATOM 642 C C . GLU A 1 83 ? -5.199 1.530 11.821 1.00 82.44 83 GLU A C 1
ATOM 644 O O . GLU A 1 83 ? -4.934 1.242 12.988 1.00 82.44 83 GLU A O 1
ATOM 649 N N . GLU A 1 84 ? -6.326 1.133 11.228 1.00 82.12 84 GLU A N 1
ATOM 650 C CA . GLU A 1 84 ? -7.393 0.356 11.874 1.00 82.12 84 GLU A CA 1
ATOM 651 C C . GLU A 1 84 ? -7.316 -1.140 11.537 1.00 82.12 84 GLU A C 1
ATOM 653 O O . GLU A 1 84 ? -8.080 -1.942 12.076 1.00 82.12 84 GLU A O 1
ATOM 658 N N . VAL A 1 85 ? -6.418 -1.515 10.626 1.00 84.06 85 VAL A N 1
ATOM 659 C CA . VAL A 1 85 ? -6.279 -2.875 10.101 1.00 84.06 85 VAL A CA 1
ATOM 660 C C . VAL A 1 85 ? -5.183 -3.597 10.875 1.00 84.06 85 VAL A C 1
ATOM 662 O O . VAL A 1 85 ? -4.112 -3.041 11.128 1.00 84.06 85 VAL A O 1
ATOM 665 N N . SER A 1 86 ? -5.445 -4.840 11.282 1.00 82.81 86 SER A N 1
ATOM 666 C CA . SER A 1 86 ? -4.421 -5.670 11.925 1.00 82.81 86 SER A CA 1
ATOM 667 C C . SER A 1 86 ? -3.388 -6.150 10.901 1.00 82.81 86 SER A C 1
ATOM 669 O O . SER A 1 86 ? -3.664 -6.213 9.704 1.00 82.81 86 SER A O 1
ATOM 671 N N . SER A 1 87 ? -2.194 -6.541 11.353 1.00 81.06 87 SER A N 1
ATOM 672 C CA . SER A 1 87 ? -1.175 -7.098 10.452 1.00 81.06 87 SER A CA 1
ATOM 673 C C . SER A 1 87 ? -1.671 -8.332 9.686 1.00 81.06 87 SER A C 1
ATOM 675 O O . SER A 1 87 ? -1.298 -8.506 8.533 1.00 81.06 87 SER A O 1
ATOM 677 N N . GLU A 1 88 ? -2.528 -9.153 10.299 1.00 84.31 88 GLU A N 1
ATOM 678 C CA . GLU A 1 88 ? -3.140 -10.337 9.674 1.00 84.31 88 GLU A CA 1
ATOM 679 C C . GLU A 1 88 ? -4.125 -9.944 8.567 1.00 84.31 88 GLU A C 1
ATOM 681 O O . GLU A 1 88 ? -4.036 -10.437 7.447 1.00 84.31 88 GLU A O 1
ATOM 686 N N . GLU A 1 89 ? -5.021 -8.990 8.842 1.00 83.19 89 GLU A N 1
ATOM 687 C CA . GLU A 1 89 ? -5.952 -8.480 7.831 1.00 83.19 89 GLU A CA 1
ATOM 688 C C . GLU A 1 89 ? -5.205 -7.799 6.675 1.00 83.19 89 GLU A C 1
ATOM 690 O O . GLU A 1 89 ? -5.594 -7.925 5.511 1.00 83.19 89 GLU A O 1
ATOM 695 N N . PHE A 1 90 ? -4.128 -7.075 6.988 1.00 85.44 90 PHE A N 1
ATOM 696 C CA . PHE A 1 90 ? -3.259 -6.483 5.982 1.00 85.44 90 PHE A CA 1
ATOM 697 C C . PHE A 1 90 ? -2.568 -7.562 5.149 1.00 85.44 90 PHE A C 1
ATOM 699 O O . PHE A 1 90 ? -2.517 -7.428 3.930 1.00 85.44 90 PHE A O 1
ATOM 706 N N . ASP A 1 91 ? -2.089 -8.643 5.766 1.00 84.00 91 ASP A N 1
ATOM 707 C CA . ASP A 1 91 ? -1.486 -9.765 5.049 1.00 84.00 91 ASP A CA 1
ATOM 708 C C . ASP A 1 91 ? -2.476 -10.450 4.116 1.00 84.00 91 ASP A C 1
ATOM 710 O O . ASP A 1 91 ? -2.111 -10.768 2.986 1.00 84.00 91 ASP A O 1
ATOM 714 N N . ASP A 1 92 ? -3.726 -10.635 4.528 1.00 86.50 92 ASP A N 1
ATOM 715 C CA . ASP A 1 92 ? -4.765 -11.197 3.665 1.00 86.50 92 ASP A CA 1
ATOM 716 C C . ASP A 1 92 ? -5.026 -10.305 2.443 1.00 86.50 92 ASP A C 1
ATOM 718 O O . ASP A 1 92 ? -5.168 -10.789 1.315 1.00 86.50 92 ASP A O 1
ATOM 722 N N . ILE A 1 93 ? -5.074 -8.985 2.649 1.00 86.50 93 ILE A N 1
ATOM 723 C CA . ILE A 1 93 ? -5.218 -7.995 1.573 1.00 86.50 93 ILE A CA 1
ATOM 724 C C . ILE A 1 93 ? -3.978 -8.009 0.667 1.00 86.50 93 ILE A C 1
ATOM 726 O O . ILE A 1 93 ? -4.108 -8.034 -0.558 1.00 86.50 93 ILE A O 1
ATOM 730 N N . ALA A 1 94 ? -2.780 -8.058 1.250 1.00 85.25 94 ALA A N 1
ATOM 731 C CA . ALA A 1 94 ? -1.508 -8.129 0.543 1.00 85.25 94 ALA A CA 1
ATOM 732 C C . ALA A 1 94 ? -1.428 -9.392 -0.335 1.00 85.25 94 ALA A C 1
ATOM 734 O O . ALA A 1 94 ? -1.116 -9.301 -1.525 1.00 85.25 94 ALA A O 1
ATOM 735 N N . HIS A 1 95 ? -1.808 -10.555 0.199 1.00 85.19 95 HIS A N 1
ATOM 736 C CA . HIS A 1 95 ? -1.875 -11.805 -0.559 1.00 85.19 95 HIS A CA 1
ATOM 737 C C . HIS A 1 95 ? -2.873 -11.717 -1.717 1.00 85.19 95 HIS A C 1
ATOM 739 O O . HIS A 1 95 ? -2.564 -12.171 -2.820 1.00 85.19 95 HIS A O 1
ATOM 745 N N . LYS A 1 96 ? -4.036 -11.080 -1.515 1.00 84.25 96 LYS A N 1
ATOM 746 C CA . LYS A 1 96 ? -5.028 -10.865 -2.585 1.00 84.25 96 LYS A CA 1
ATOM 747 C C . LYS A 1 96 ? -4.506 -9.998 -3.724 1.00 84.25 96 LYS A C 1
ATOM 749 O O . LYS A 1 96 ? -4.876 -10.235 -4.870 1.00 84.25 96 LYS A O 1
ATOM 754 N N . VAL A 1 97 ? -3.655 -9.014 -3.435 1.00 82.12 97 VAL A N 1
ATOM 755 C CA . VAL A 1 97 ? -3.018 -8.180 -4.471 1.00 82.12 97 VAL A CA 1
ATOM 756 C C . VAL A 1 97 ? -1.722 -8.790 -5.024 1.00 82.12 97 VAL A C 1
ATOM 758 O O . VAL A 1 97 ? -1.025 -8.156 -5.816 1.00 82.12 97 VAL A O 1
ATOM 761 N N . GLY A 1 98 ? -1.385 -10.022 -4.629 1.00 79.31 98 GLY A N 1
ATOM 762 C CA . GLY A 1 98 ? -0.217 -10.747 -5.127 1.00 79.31 98 GLY A CA 1
ATOM 763 C C . GLY A 1 98 ? 1.111 -10.319 -4.495 1.00 79.31 98 GLY A C 1
ATOM 764 O O . GLY A 1 98 ? 2.172 -10.587 -5.063 1.00 79.31 98 GLY A O 1
ATOM 765 N N . LEU A 1 99 ? 1.089 -9.656 -3.336 1.00 78.38 99 LEU A N 1
ATOM 766 C CA . LEU A 1 99 ? 2.283 -9.509 -2.508 1.00 78.38 99 LEU A CA 1
ATOM 767 C C . LEU A 1 99 ? 2.509 -10.819 -1.758 1.00 78.38 99 LEU A C 1
ATOM 769 O O . LEU A 1 99 ? 1.706 -11.216 -0.917 1.00 78.38 99 LEU A O 1
ATOM 773 N N . ARG A 1 100 ? 3.615 -11.496 -2.068 1.00 74.44 100 ARG A N 1
ATOM 774 C CA . ARG A 1 100 ? 4.082 -12.632 -1.277 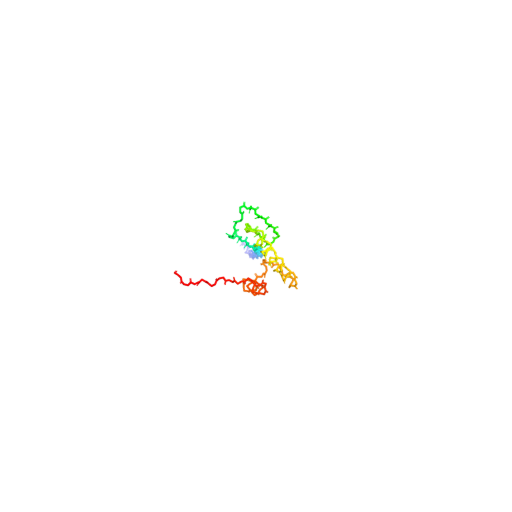1.00 74.44 100 ARG A CA 1
ATOM 775 C C . ARG A 1 100 ? 5.129 -12.140 -0.300 1.00 74.44 100 ARG A C 1
ATOM 777 O O . ARG A 1 100 ? 6.087 -11.484 -0.707 1.00 74.44 100 ARG A O 1
ATOM 784 N N . ARG A 1 101 ? 4.967 -12.484 0.977 1.00 67.44 101 ARG A N 1
ATOM 785 C CA . ARG A 1 101 ? 6.090 -12.402 1.907 1.00 67.44 101 ARG A CA 1
ATOM 786 C C . ARG A 1 101 ? 7.150 -13.397 1.431 1.00 67.44 101 ARG A C 1
ATOM 788 O O . ARG A 1 101 ? 6.801 -14.567 1.257 1.00 67.44 101 ARG A O 1
ATOM 795 N N . PRO A 1 102 ? 8.404 -12.974 1.195 1.00 62.59 102 PRO A N 1
ATOM 796 C CA . PRO A 1 102 ? 9.480 -13.942 1.080 1.00 62.59 102 PRO A CA 1
ATOM 797 C C . PRO A 1 102 ? 9.491 -14.734 2.390 1.00 62.59 102 PRO A C 1
ATOM 799 O O . PRO A 1 102 ? 9.546 -14.145 3.472 1.00 62.59 102 PRO A O 1
ATOM 802 N N . GLN A 1 103 ? 9.342 -16.058 2.304 1.00 56.88 103 GLN A N 1
ATOM 803 C CA . GLN A 1 103 ? 9.650 -16.899 3.453 1.00 56.88 103 GLN A CA 1
ATOM 804 C C . GLN A 1 103 ? 11.124 -16.647 3.774 1.00 56.88 103 GLN A C 1
ATOM 806 O O . GLN A 1 103 ? 11.933 -16.624 2.844 1.00 56.88 103 GLN A O 1
ATOM 811 N N . PRO A 1 104 ? 11.485 -16.386 5.039 1.00 61.22 104 PRO A N 1
ATOM 812 C CA . PRO A 1 104 ? 12.882 -16.412 5.410 1.00 61.22 104 PRO A CA 1
ATOM 813 C C . PRO A 1 104 ? 13.329 -17.862 5.233 1.00 61.22 104 PRO A C 1
ATOM 815 O O . PRO 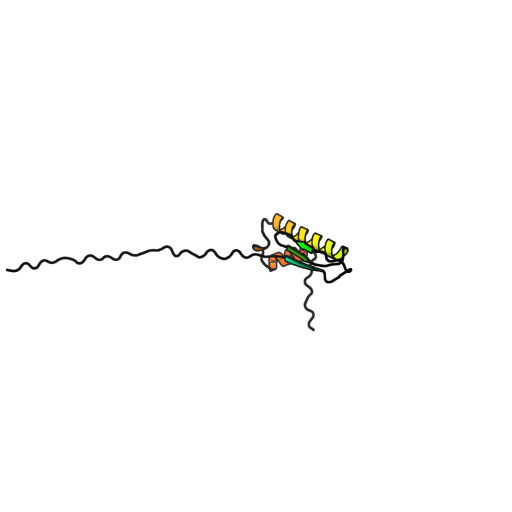A 1 104 ? 13.055 -18.706 6.085 1.00 61.22 104 PRO A O 1
ATOM 818 N N . ASP A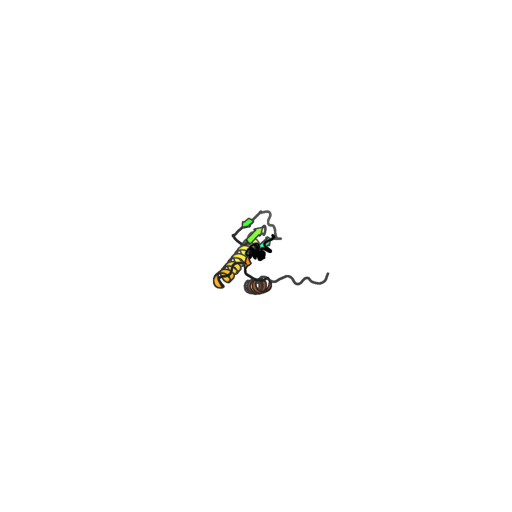 1 105 ? 13.940 -18.169 4.090 1.00 63.50 105 ASP A N 1
ATOM 819 C CA . ASP A 1 105 ? 14.731 -19.381 3.966 1.00 63.50 105 ASP A CA 1
ATOM 820 C C . ASP A 1 105 ? 15.782 -19.329 5.075 1.00 63.50 105 ASP A C 1
ATOM 822 O O . ASP A 1 105 ? 16.468 -18.319 5.266 1.00 63.50 105 ASP A O 1
ATOM 826 N N . GLN A 1 106 ? 15.826 -20.404 5.858 1.00 53.94 106 GLN A N 1
ATOM 827 C CA . GLN A 1 106 ? 16.860 -20.654 6.848 1.00 53.94 106 GLN A CA 1
ATOM 828 C C . GLN A 1 106 ? 18.221 -20.541 6.155 1.00 53.94 106 GLN A C 1
ATOM 830 O O . GLN A 1 106 ? 18.563 -21.395 5.339 1.00 53.94 106 GLN A O 1
ATOM 835 N N . ASN A 1 107 ? 18.986 -19.502 6.477 1.00 47.66 107 ASN A N 1
ATOM 836 C CA . ASN A 1 107 ? 20.398 -19.404 6.129 1.00 47.66 107 ASN A CA 1
ATOM 837 C C . ASN A 1 107 ? 21.219 -19.1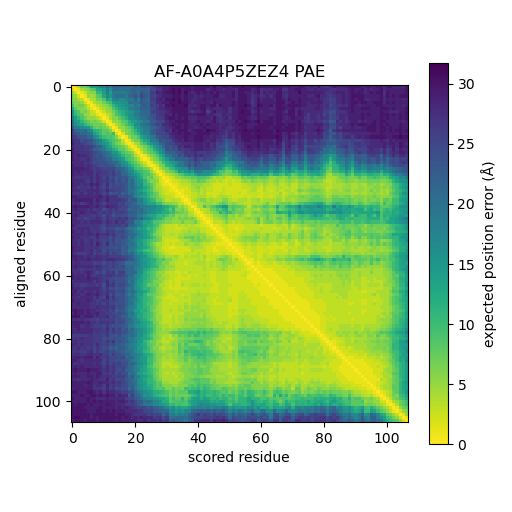35 7.383 1.00 47.66 107 ASN A C 1
ATOM 839 O O . ASN A 1 107 ? 20.880 -18.165 8.098 1.00 47.66 107 ASN A O 1
#

Sequence (107 aa):
MILDLVFPRPSFAHMSNSPRKTKPEPRKKAVMLGVGLDSDGHKRVTTGENFALVGGSKDTHEQMTEKVIKINEQLHAKGKRLEEVSSEEFDDIAHKVGLRRPQPDQN

Nearest PDB structures (foldseek):
  2cdm-assembly2_C  TM=5.035E-01  e=1.515E-01  Escherichia coli
  1s6m-assembly1_A  TM=5.124E-01  e=1.974E-01  Escherichia coli
  1osb-assembly1_A  TM=5.112E-01  e=3.136E-01  Escherichia coli
  1osb-assembly2_C  TM=5.115E-01  e=4.664E-01  Escherichia coli